Protein AF-A0A8J9WL86-F1 (afdb_monomer_lite)

Radius of gyration: 15.63 Å; chains: 1; bounding box: 49×31×36 Å

Secondary structure (DSSP, 8-state):
-EEEEGGGS-------HHHHHHSTT--HHHHPPPGGGPPSSEEEEEETT-SSS-HHHHHHHHHHTT---EEEEETT--TTHHHH-HHHHHHHHHHHHHHHHHHHTTSS--

Structure (mmCIF, N/CA/C/O backbone):
data_AF-A0A8J9WL86-F1
#
_entry.id   AF-A0A8J9WL86-F1
#
loop_
_atom_site.group_PDB
_atom_site.id
_atom_site.type_symbol
_atom_site.label_atom_id
_atom_site.label_alt_id
_atom_site.label_comp_id
_atom_site.label_asym_id
_atom_site.label_entity_id
_atom_site.label_seq_id
_atom_site.pdbx_PDB_ins_code
_atom_site.Cartn_x
_atom_site.Cartn_y
_atom_site.Cartn_z
_atom_site.occupancy
_atom_site.B_iso_or_equiv
_atom_site.auth_seq_id
_atom_site.auth_comp_id
_atom_site.auth_asym_id
_atom_site.auth_atom_id
_atom_site.pdbx_PDB_model_num
ATOM 1 N N . MET A 1 1 ? -9.039 9.047 9.349 1.00 43.34 1 MET A N 1
ATOM 2 C CA . MET A 1 1 ? -8.811 8.446 8.019 1.00 43.34 1 MET A CA 1
ATOM 3 C C .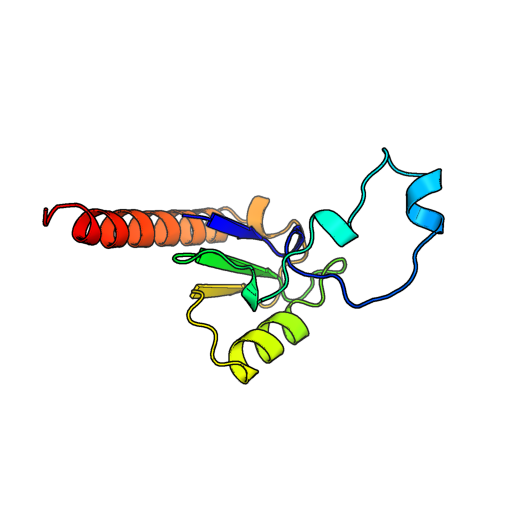 MET A 1 1 ? -7.428 8.841 7.543 1.00 43.34 1 MET A C 1
ATOM 5 O O . MET A 1 1 ? -7.197 10.025 7.327 1.00 43.34 1 MET A O 1
ATOM 9 N N . CYS A 1 2 ? -6.526 7.873 7.409 1.00 45.03 2 CYS A N 1
ATOM 10 C CA . CYS A 1 2 ? -5.208 8.075 6.812 1.00 45.03 2 CYS A CA 1
ATOM 11 C C . CYS A 1 2 ? -5.069 7.153 5.598 1.00 45.03 2 CYS A C 1
ATOM 1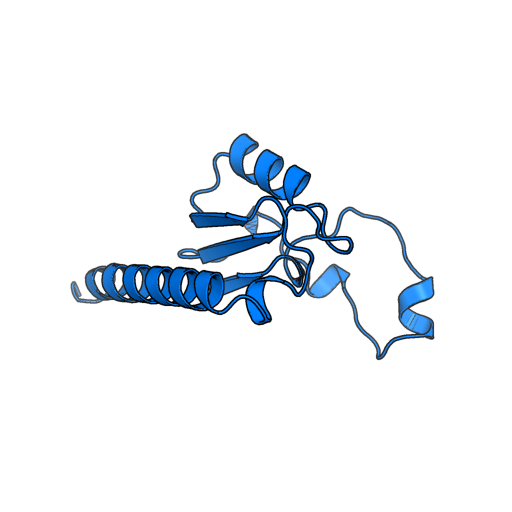3 O O . CYS A 1 2 ? -5.461 5.988 5.660 1.00 45.03 2 CYS A O 1
ATOM 15 N N . VAL A 1 3 ? -4.561 7.693 4.491 1.00 51.84 3 VAL A N 1
ATOM 16 C CA . VAL A 1 3 ? -4.180 6.909 3.313 1.00 51.84 3 VAL A CA 1
ATOM 17 C C . VAL A 1 3 ? -2.666 6.943 3.270 1.00 51.84 3 VAL A C 1
ATOM 19 O O . VAL A 1 3 ? -2.080 7.983 2.969 1.00 51.84 3 VAL A O 1
ATOM 22 N N . ALA A 1 4 ? -2.045 5.821 3.609 1.00 57.66 4 ALA A N 1
ATOM 23 C CA . ALA A 1 4 ? -0.607 5.673 3.517 1.00 57.66 4 ALA A CA 1
ATOM 24 C C . ALA A 1 4 ? -0.272 4.990 2.187 1.00 57.66 4 ALA A C 1
ATOM 26 O O . ALA A 1 4 ? -0.816 3.944 1.836 1.00 57.66 4 ALA A O 1
ATOM 27 N N . THR A 1 5 ? 0.612 5.607 1.415 1.00 57.00 5 THR A N 1
ATOM 28 C CA . THR A 1 5 ? 1.269 4.959 0.275 1.00 57.00 5 THR A CA 1
ATOM 29 C C . THR A 1 5 ? 2.633 4.456 0.717 1.00 57.00 5 THR A C 1
ATOM 31 O O . THR A 1 5 ? 3.175 4.978 1.693 1.00 57.00 5 THR A O 1
ATOM 34 N N . ASP A 1 6 ? 3.201 3.511 -0.031 1.00 46.28 6 ASP A N 1
ATOM 35 C CA . ASP A 1 6 ? 4.532 2.921 0.165 1.00 46.28 6 ASP A CA 1
ATOM 36 C C . ASP A 1 6 ? 5.573 3.869 0.806 1.00 46.28 6 ASP A C 1
ATOM 38 O O . ASP A 1 6 ? 6.235 3.501 1.773 1.00 46.28 6 ASP A O 1
ATOM 42 N N . ALA A 1 7 ? 5.657 5.125 0.344 1.00 48.97 7 ALA A N 1
ATOM 43 C CA . ALA A 1 7 ? 6.588 6.152 0.828 1.00 48.97 7 ALA A CA 1
ATOM 44 C C . ALA A 1 7 ? 6.598 6.432 2.349 1.00 48.97 7 ALA A C 1
ATOM 46 O O . ALA A 1 7 ? 7.594 6.953 2.845 1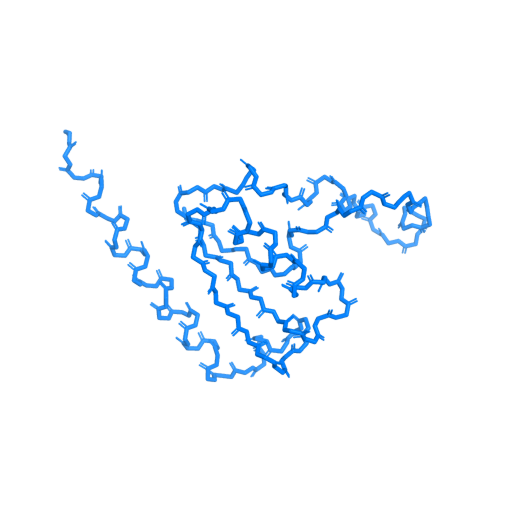.00 48.97 7 ALA A O 1
ATOM 47 N N . LEU A 1 8 ? 5.517 6.145 3.082 1.00 52.59 8 LEU A N 1
ATOM 48 C CA . LEU A 1 8 ? 5.346 6.573 4.481 1.00 52.59 8 LEU A CA 1
ATOM 49 C C . LEU A 1 8 ? 5.692 5.502 5.529 1.00 52.59 8 LEU A C 1
ATOM 51 O O . LEU A 1 8 ? 5.650 5.786 6.722 1.00 52.59 8 LEU A O 1
ATOM 55 N N . LEU A 1 9 ? 6.015 4.270 5.121 1.00 51.00 9 LEU A N 1
ATOM 56 C CA . LEU A 1 9 ? 5.966 3.116 6.033 1.00 51.00 9 LEU A CA 1
ATOM 57 C C . LEU A 1 9 ? 7.268 2.334 6.202 1.00 51.00 9 LEU A C 1
ATOM 59 O O . LEU A 1 9 ? 7.258 1.272 6.822 1.00 51.00 9 LEU A O 1
ATOM 63 N N . TYR A 1 10 ? 8.396 2.810 5.668 1.00 47.41 10 TYR A N 1
ATOM 64 C CA . TYR A 1 10 ? 9.623 2.019 5.735 1.00 47.41 10 TYR A CA 1
ATOM 65 C C . TYR A 1 10 ? 10.869 2.784 6.174 1.00 47.41 10 TYR A C 1
ATOM 67 O O . TYR A 1 10 ? 11.569 3.403 5.375 1.00 47.41 10 TYR A O 1
ATOM 75 N N . ALA A 1 11 ? 11.221 2.592 7.447 1.00 43.09 11 ALA A N 1
ATOM 76 C CA . ALA A 1 11 ? 12.579 2.744 7.949 1.00 43.09 11 ALA A CA 1
ATOM 77 C C . ALA A 1 11 ? 13.019 1.446 8.644 1.00 43.09 11 ALA A C 1
ATOM 79 O O . ALA A 1 11 ? 12.872 1.296 9.852 1.00 43.09 11 ALA A O 1
ATOM 80 N N . GLN A 1 12 ? 13.639 0.516 7.909 1.00 39.16 12 GLN A N 1
ATOM 81 C CA . GLN A 1 12 ? 14.602 -0.370 8.567 1.00 39.16 12 GLN A CA 1
ATOM 82 C C . GLN A 1 12 ? 15.892 0.411 8.819 1.00 39.16 12 GLN A C 1
ATOM 84 O O . GLN A 1 12 ? 16.415 1.077 7.926 1.00 39.16 12 GLN A O 1
ATOM 89 N N . GLY A 1 13 ? 16.379 0.344 10.059 1.00 43.94 13 GLY A N 1
ATOM 90 C CA . GLY A 1 13 ? 17.513 1.102 10.580 1.00 43.94 13 GLY A CA 1
ATOM 91 C C . GLY A 1 13 ? 18.824 0.927 9.809 1.00 43.94 13 GLY A C 1
ATOM 92 O O . GLY A 1 13 ? 19.722 0.221 10.254 1.00 43.94 13 GLY A O 1
ATOM 93 N N . PHE A 1 14 ? 18.984 1.664 8.711 1.00 41.31 14 PHE A N 1
ATOM 94 C CA . PHE A 1 14 ? 20.265 1.903 8.055 1.00 41.31 14 PHE A CA 1
ATOM 95 C C . PHE A 1 14 ? 20.650 3.377 8.192 1.00 41.31 14 PHE A C 1
ATOM 97 O O . PHE A 1 14 ? 20.072 4.267 7.564 1.00 41.31 14 PHE A O 1
ATOM 104 N N . ARG A 1 15 ? 21.665 3.638 9.027 1.00 44.88 15 ARG A N 1
ATOM 105 C CA . ARG A 1 15 ? 22.325 4.945 9.175 1.00 44.88 15 ARG A CA 1
ATOM 106 C C . ARG A 1 15 ? 22.691 5.518 7.802 1.00 44.88 15 ARG A C 1
ATOM 108 O O . ARG A 1 15 ? 23.710 5.150 7.228 1.00 44.88 15 ARG A O 1
ATOM 115 N N . SER A 1 16 ? 21.916 6.483 7.317 1.00 45.50 16 SER A N 1
ATOM 116 C CA . SER A 1 16 ? 22.217 7.208 6.080 1.00 45.50 16 SER A CA 1
ATOM 117 C C . SER A 1 16 ? 22.536 8.670 6.370 1.00 45.50 16 SER A C 1
ATOM 119 O O . SER A 1 16 ? 21.801 9.578 5.994 1.00 45.50 16 SER A O 1
ATOM 121 N N . TYR A 1 17 ? 23.695 8.898 6.997 1.00 45.88 17 TYR A N 1
ATOM 122 C CA . TYR A 1 17 ? 24.302 10.230 7.160 1.00 45.88 17 TYR A CA 1
ATOM 123 C C . TYR A 1 17 ? 24.441 10.973 5.811 1.00 45.88 17 TYR A C 1
ATOM 125 O O . TYR A 1 17 ? 24.414 12.196 5.753 1.00 45.88 17 TYR A O 1
ATOM 133 N N . ARG A 1 18 ? 24.497 10.229 4.693 1.00 43.28 18 ARG A N 1
ATOM 134 C CA . ARG A 1 18 ? 24.592 10.767 3.327 1.00 43.28 18 ARG A CA 1
ATOM 135 C C . ARG A 1 18 ? 23.353 11.528 2.833 1.00 43.28 18 ARG A C 1
ATOM 137 O O . ARG A 1 18 ? 23.510 12.389 1.973 1.00 43.28 18 ARG A O 1
ATOM 144 N N . GLN A 1 19 ? 22.148 11.265 3.350 1.00 45.91 19 GLN A N 1
ATOM 145 C CA . GLN A 1 19 ? 20.937 11.936 2.846 1.00 45.91 19 GLN A CA 1
ATOM 146 C C . GLN A 1 19 ? 20.747 13.358 3.393 1.00 45.91 19 GLN A C 1
ATOM 148 O O . GLN A 1 19 ? 20.172 14.205 2.709 1.00 45.91 19 GLN A O 1
ATOM 153 N N . GLN A 1 20 ? 21.296 13.660 4.576 1.00 47.78 20 GLN A N 1
ATOM 154 C CA . GLN A 1 20 ? 21.229 15.005 5.159 1.00 47.78 20 GLN A CA 1
ATOM 155 C C . GLN A 1 20 ? 22.014 16.049 4.356 1.00 47.78 20 GLN A C 1
ATOM 157 O O . GLN A 1 20 ? 21.635 17.218 4.357 1.00 47.78 20 GLN A O 1
ATOM 162 N N . SER A 1 21 ? 23.074 15.642 3.653 1.00 44.88 21 SER A N 1
ATOM 163 C CA . SER A 1 21 ? 23.954 16.575 2.941 1.00 44.88 21 SER A CA 1
ATOM 164 C C . SER A 1 21 ? 23.488 16.932 1.527 1.00 44.88 21 SER A C 1
ATOM 166 O O . SER A 1 21 ? 23.881 17.983 1.036 1.00 44.88 21 SER A O 1
ATOM 168 N N . PHE A 1 22 ? 22.649 16.113 0.877 1.00 46.12 22 PHE A N 1
ATOM 169 C CA . PHE A 1 22 ? 22.275 16.325 -0.532 1.00 46.12 22 PHE A CA 1
ATOM 170 C C . PHE A 1 22 ? 20.780 16.584 -0.791 1.00 46.12 22 PHE A C 1
ATOM 172 O O . PHE A 1 22 ? 20.449 17.108 -1.852 1.00 46.12 22 PHE A O 1
ATOM 179 N N . CYS A 1 23 ? 19.871 16.327 0.162 1.00 47.00 23 CYS A N 1
ATOM 180 C CA . CYS A 1 23 ? 18.426 16.455 -0.075 1.00 47.00 23 CYS A CA 1
ATOM 181 C C . CYS A 1 23 ? 17.686 17.177 1.073 1.00 47.00 23 CYS A C 1
ATOM 183 O O . CYS A 1 23 ? 17.336 16.573 2.083 1.00 47.00 23 CYS A O 1
ATOM 185 N N . ARG A 1 24 ? 17.415 18.483 0.902 1.00 55.28 24 ARG A N 1
ATOM 186 C CA . ARG A 1 24 ? 16.326 19.292 1.521 1.00 55.2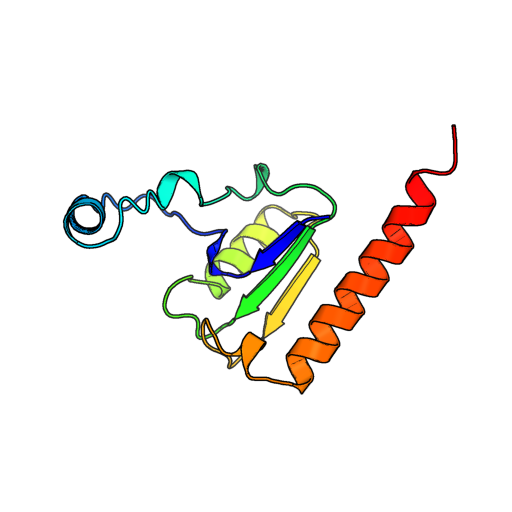8 24 ARG A CA 1
ATOM 187 C C . ARG A 1 24 ? 16.003 19.126 3.025 1.00 55.28 24 ARG A C 1
ATOM 189 O O . ARG A 1 24 ? 14.896 19.470 3.425 1.00 55.28 24 ARG A O 1
ATOM 196 N N . LYS A 1 25 ? 16.928 18.667 3.878 1.00 54.16 25 LYS A N 1
ATOM 197 C CA . LYS A 1 25 ? 16.630 18.321 5.288 1.00 54.16 25 LYS A CA 1
ATOM 198 C C . LYS A 1 25 ? 15.495 17.287 5.409 1.00 54.16 25 LYS A C 1
ATOM 200 O O . LYS A 1 25 ? 14.705 17.351 6.345 1.00 54.16 25 LYS A O 1
ATOM 205 N N . PHE A 1 26 ? 15.398 16.349 4.467 1.00 49.56 26 PHE A N 1
ATOM 206 C CA . PHE A 1 26 ? 14.389 15.293 4.532 1.00 49.56 26 PHE A CA 1
ATOM 207 C C . PHE A 1 26 ? 14.817 14.250 5.571 1.00 49.56 26 PHE A C 1
ATOM 209 O O . PHE A 1 26 ? 15.749 13.471 5.361 1.00 49.56 26 PHE A O 1
ATOM 216 N N . VAL A 1 27 ? 14.186 14.290 6.742 1.00 58.38 27 VAL A N 1
ATOM 217 C CA . VAL A 1 27 ? 14.506 13.425 7.879 1.00 58.38 27 VAL A CA 1
ATOM 218 C C . VAL A 1 27 ? 13.628 12.175 7.811 1.00 58.38 27 VAL A C 1
ATOM 220 O O . VAL A 1 27 ? 12.714 12.016 8.605 1.00 58.38 27 VAL A O 1
ATOM 223 N N . TRP A 1 28 ? 13.904 11.283 6.855 1.00 53.81 28 TRP A N 1
ATOM 224 C CA . TRP A 1 28 ? 13.083 10.089 6.579 1.00 53.81 28 TRP A CA 1
ATOM 225 C C . TRP A 1 28 ? 12.718 9.272 7.824 1.00 53.81 28 TRP A C 1
ATOM 227 O O . TRP A 1 28 ? 11.591 8.819 7.948 1.00 53.81 28 TRP A O 1
ATOM 237 N N . HIS A 1 29 ? 13.628 9.154 8.794 1.00 55.59 29 HIS A N 1
ATOM 238 C CA . HIS A 1 29 ? 13.377 8.404 10.029 1.00 55.59 29 HIS A CA 1
ATOM 239 C C . HIS A 1 29 ? 12.316 9.019 10.958 1.00 55.59 29 HIS A C 1
ATOM 241 O O . HIS A 1 29 ? 11.903 8.354 11.898 1.00 55.59 29 HIS A O 1
ATOM 247 N N . ARG A 1 30 ? 11.924 10.282 10.752 1.00 58.28 30 ARG A N 1
ATOM 248 C CA . ARG A 1 30 ? 10.817 10.930 11.475 1.00 58.28 30 ARG A CA 1
ATOM 249 C C . ARG A 1 30 ? 9.481 10.828 10.746 1.00 58.28 30 ARG A C 1
ATOM 251 O O . ARG A 1 30 ? 8.454 11.036 11.370 1.00 58.28 30 ARG A O 1
ATOM 258 N N . GLU A 1 31 ? 9.521 10.543 9.449 1.00 61.50 31 GLU A N 1
ATOM 259 C CA . GLU A 1 31 ? 8.342 10.475 8.577 1.00 61.50 31 GLU A CA 1
ATOM 260 C C . GLU A 1 31 ? 7.919 9.025 8.291 1.00 61.50 31 GLU A C 1
ATOM 262 O O . GLU A 1 31 ? 6.886 8.796 7.670 1.00 61.50 31 GLU A O 1
ATOM 267 N N . CYS A 1 32 ? 8.725 8.046 8.714 1.00 67.31 32 CYS A N 1
ATOM 268 C CA . CYS A 1 32 ? 8.379 6.634 8.629 1.00 67.31 32 CYS A CA 1
ATOM 269 C C . CYS A 1 32 ? 7.583 6.235 9.864 1.00 67.31 32 CYS A C 1
ATOM 271 O O . CYS A 1 32 ? 8.092 6.346 10.978 1.00 67.31 32 CYS A O 1
ATOM 273 N N . LEU A 1 33 ? 6.371 5.741 9.643 1.00 70.44 33 LEU A N 1
ATOM 274 C CA . LEU A 1 33 ? 5.556 5.145 10.690 1.00 70.44 33 LEU A CA 1
ATOM 275 C C . LEU A 1 33 ? 5.967 3.689 10.892 1.00 70.44 33 LEU A C 1
ATOM 277 O O . LEU A 1 33 ? 6.127 2.938 9.922 1.00 70.44 33 LEU A O 1
ATOM 281 N N . TRP A 1 34 ? 6.103 3.280 12.147 1.00 77.19 34 TRP A N 1
ATOM 282 C CA . TRP A 1 34 ? 6.071 1.867 12.501 1.00 77.19 34 TRP A CA 1
ATOM 283 C C . TRP A 1 34 ? 4.649 1.319 12.322 1.00 77.19 34 TRP A C 1
ATOM 285 O O . TRP A 1 34 ? 3.690 2.095 12.366 1.00 77.19 34 TRP A O 1
ATOM 295 N N . PRO A 1 35 ? 4.470 0.001 12.112 1.00 76.75 35 PRO A N 1
ATOM 296 C CA . PRO A 1 35 ? 3.136 -0.579 12.007 1.00 76.75 35 PRO A CA 1
ATOM 297 C C . PRO A 1 35 ? 2.226 -0.180 13.173 1.00 76.75 35 PRO A C 1
ATOM 299 O O . PRO A 1 35 ? 1.089 0.200 12.946 1.00 76.75 35 PRO A O 1
ATOM 302 N N . GLU A 1 36 ? 2.751 -0.152 14.397 1.00 78.38 36 GLU A N 1
ATOM 303 C CA . GLU A 1 36 ? 2.021 0.203 15.619 1.00 78.38 36 GLU A CA 1
ATOM 304 C C . GLU A 1 36 ? 1.593 1.679 15.675 1.00 78.38 36 GLU A C 1
ATOM 306 O O . GLU A 1 36 ? 0.735 2.053 16.471 1.00 78.38 36 GLU A O 1
ATOM 311 N N . GLU A 1 37 ? 2.192 2.528 14.842 1.00 78.25 37 GLU A N 1
ATOM 312 C CA . GLU A 1 37 ? 1.895 3.957 14.750 1.00 78.25 37 GLU A CA 1
ATOM 313 C C . GLU A 1 37 ? 0.884 4.267 13.637 1.00 78.25 37 GLU A C 1
ATOM 315 O O . GLU A 1 37 ? 0.530 5.431 13.420 1.00 78.25 37 GLU A O 1
ATOM 320 N N . LEU A 1 38 ? 0.403 3.248 12.914 1.00 79.25 38 LEU A N 1
ATOM 321 C CA . LEU A 1 38 ? -0.608 3.442 11.886 1.00 79.25 38 LEU A CA 1
ATOM 322 C C . LEU A 1 38 ? -1.962 3.790 12.520 1.00 79.25 38 LEU A C 1
ATOM 324 O O . LEU A 1 38 ? -2.498 3.015 13.308 1.00 79.25 38 LEU A O 1
ATOM 328 N N . PRO A 1 39 ? -2.567 4.934 12.156 1.00 77.06 39 PRO A N 1
ATOM 329 C CA . PRO A 1 39 ? -3.842 5.342 12.730 1.00 77.06 39 PRO A CA 1
ATOM 330 C C . PRO A 1 39 ? -4.984 4.472 12.202 1.00 77.06 39 PRO A C 1
ATOM 332 O O . PRO A 1 39 ? -5.067 4.213 11.008 1.00 77.06 39 PRO A O 1
ATOM 335 N N . GLU A 1 40 ? -5.937 4.099 13.046 1.00 78.88 40 GLU A N 1
ATOM 336 C CA . GLU A 1 40 ? -7.120 3.351 12.611 1.00 78.88 40 GLU A CA 1
ATOM 337 C C . GLU A 1 40 ? -8.336 4.283 12.429 1.00 78.88 40 GLU A C 1
ATOM 339 O O . GLU A 1 40 ? -8.558 5.173 13.253 1.00 78.88 40 GLU A O 1
ATOM 344 N N . PRO A 1 41 ? -9.144 4.134 11.357 1.00 79.62 41 PRO A N 1
ATOM 345 C CA . PRO A 1 41 ? -8.950 3.247 10.206 1.00 79.62 41 PRO A CA 1
ATOM 346 C C . PRO A 1 41 ? -7.929 3.803 9.183 1.00 79.62 41 PRO A C 1
ATOM 348 O O . PRO A 1 41 ? -7.949 5.000 8.849 1.00 79.62 41 PRO A O 1
ATOM 351 N N . CYS A 1 42 ? -7.087 2.913 8.636 1.00 84.69 42 CYS A N 1
ATOM 352 C CA . CYS A 1 42 ? -6.079 3.203 7.603 1.00 84.69 42 CYS A CA 1
ATOM 353 C C . CYS A 1 42 ? -6.204 2.262 6.399 1.00 84.69 42 CYS A C 1
ATOM 355 O O . CYS A 1 42 ? -6.560 1.091 6.538 1.00 84.69 42 CYS A O 1
ATOM 357 N N . LEU A 1 43 ? -5.909 2.823 5.223 1.00 87.69 43 LEU A N 1
ATOM 358 C CA . LEU A 1 43 ? -5.716 2.107 3.969 1.00 87.69 43 LEU A CA 1
ATOM 359 C C . LEU A 1 43 ? -4.276 2.272 3.519 1.00 87.69 43 LEU A C 1
ATOM 361 O O . LEU A 1 43 ? -3.806 3.393 3.297 1.00 87.69 43 LEU A O 1
ATOM 365 N N . LEU A 1 44 ? -3.621 1.142 3.319 1.00 88.12 44 LEU A N 1
ATOM 366 C CA . LEU A 1 44 ? -2.277 1.050 2.802 1.00 88.12 44 LEU A CA 1
ATOM 367 C C . LEU A 1 44 ? -2.299 0.597 1.344 1.00 88.12 44 LEU A C 1
ATOM 369 O O . LEU A 1 44 ? -2.818 -0.470 1.016 1.00 88.12 44 LEU A O 1
ATOM 373 N N . VAL A 1 45 ? -1.710 1.394 0.459 1.00 89.88 45 VAL A N 1
ATOM 374 C CA . VAL A 1 45 ? -1.557 1.048 -0.960 1.00 89.88 45 VAL A CA 1
ATOM 375 C C . VAL A 1 45 ? -0.100 0.695 -1.229 1.00 89.88 45 VAL A C 1
ATOM 377 O O . VAL A 1 45 ? 0.776 1.522 -0.985 1.00 89.88 45 VAL A O 1
ATOM 380 N N . LEU A 1 46 ? 0.119 -0.524 -1.730 1.00 89.88 46 LEU A N 1
ATOM 381 C CA . LEU A 1 46 ? 1.430 -1.133 -1.920 1.00 89.88 46 LEU A CA 1
ATOM 382 C C . LEU A 1 46 ? 1.725 -1.510 -3.376 1.00 89.88 46 LEU A C 1
ATOM 384 O O . LEU A 1 46 ? 0.892 -2.124 -4.053 1.00 89.88 46 LEU A O 1
ATOM 388 N N . ALA A 1 47 ? 2.947 -1.239 -3.818 1.00 89.44 47 ALA A N 1
ATOM 389 C CA . ALA A 1 47 ? 3.478 -1.554 -5.141 1.00 89.44 47 ALA A CA 1
ATOM 390 C C . ALA A 1 47 ? 4.588 -2.626 -5.070 1.00 89.44 47 ALA A C 1
ATOM 392 O O . ALA A 1 47 ? 5.582 -2.486 -4.375 1.00 89.44 47 ALA A O 1
ATOM 393 N N . ALA A 1 48 ? 4.432 -3.750 -5.773 1.00 88.38 48 ALA A N 1
ATOM 394 C CA . ALA A 1 48 ? 5.354 -4.886 -5.658 1.00 88.38 48 ALA A CA 1
ATOM 395 C C . ALA A 1 48 ? 6.770 -4.648 -6.201 1.00 88.38 48 ALA A C 1
ATOM 397 O O . ALA A 1 48 ? 7.697 -5.328 -5.755 1.00 88.38 48 ALA A O 1
ATOM 398 N N . GLU A 1 49 ? 6.897 -3.766 -7.191 1.00 87.88 49 GLU A N 1
ATOM 399 C CA . GLU A 1 49 ? 8.148 -3.401 -7.869 1.00 87.88 49 GLU A CA 1
ATOM 400 C C . GLU A 1 49 ? 8.608 -2.007 -7.419 1.00 87.88 49 GLU A C 1
ATOM 402 O O . GLU A 1 49 ? 9.192 -1.240 -8.180 1.00 87.88 49 GLU A O 1
ATOM 407 N N . ASP A 1 50 ? 8.256 -1.628 -6.191 1.00 81.88 50 ASP A N 1
ATOM 408 C CA . ASP A 1 50 ? 8.707 -0.390 -5.581 1.00 81.88 50 ASP A CA 1
ATOM 409 C C . ASP A 1 50 ? 10.189 -0.495 -5.191 1.00 81.88 50 ASP A C 1
ATOM 411 O O . ASP A 1 50 ? 10.578 -1.287 -4.332 1.00 81.88 50 ASP A O 1
ATOM 415 N N . ASP A 1 51 ? 11.022 0.306 -5.855 1.00 81.06 51 ASP A N 1
ATOM 416 C CA . ASP A 1 51 ? 12.465 0.352 -5.608 1.00 81.06 51 ASP A CA 1
ATOM 417 C C . ASP A 1 51 ? 12.836 1.148 -4.344 1.00 81.06 51 ASP A C 1
ATOM 419 O O . ASP A 1 51 ? 13.973 1.073 -3.873 1.00 81.06 51 ASP A O 1
ATOM 423 N N . LEU A 1 52 ? 11.910 1.943 -3.798 1.00 79.50 52 LEU A N 1
ATOM 424 C CA 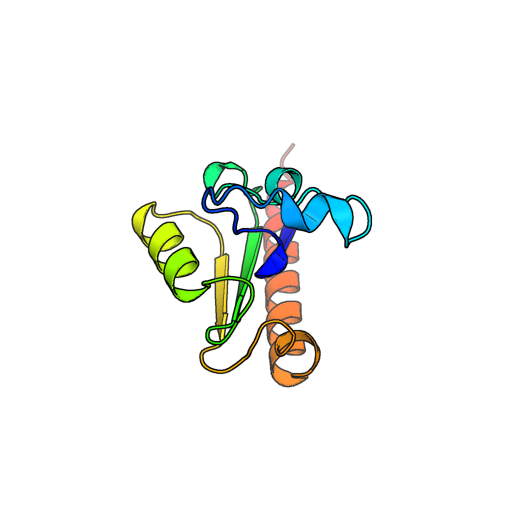. LEU A 1 52 ? 12.133 2.752 -2.600 1.00 79.50 52 LEU A CA 1
ATOM 425 C C . LEU A 1 52 ? 11.717 2.007 -1.336 1.00 79.50 52 LEU A C 1
ATOM 427 O O . LEU A 1 52 ? 12.374 2.129 -0.301 1.00 79.50 52 LEU A O 1
ATOM 431 N N . VAL A 1 53 ? 10.627 1.249 -1.412 1.00 78.88 53 VAL A N 1
ATOM 432 C CA . VAL A 1 53 ? 10.011 0.582 -0.266 1.00 78.88 53 VAL A CA 1
ATOM 433 C C . VAL A 1 53 ? 9.875 -0.904 -0.575 1.00 78.88 53 VAL A C 1
ATOM 435 O O . VAL A 1 53 ? 9.271 -1.270 -1.575 1.00 78.88 53 VAL A O 1
ATOM 438 N N . PRO A 1 54 ? 10.377 -1.809 0.282 1.00 82.75 54 PRO A N 1
ATOM 439 C CA . PRO A 1 54 ? 10.239 -3.241 0.059 1.00 82.75 54 PRO A CA 1
ATOM 440 C C . PRO A 1 54 ? 8.815 -3.702 0.407 1.00 82.75 54 PRO A C 1
ATOM 442 O O . PRO A 1 54 ? 8.578 -4.371 1.417 1.00 82.75 54 PRO A O 1
ATOM 445 N N . SER A 1 55 ? 7.841 -3.383 -0.445 1.00 88.00 55 SER A N 1
ATOM 446 C CA . SER A 1 55 ? 6.412 -3.565 -0.164 1.00 88.00 55 SER A CA 1
ATOM 447 C C . SER A 1 55 ? 6.008 -5.028 0.025 1.00 88.00 55 SER A C 1
ATOM 4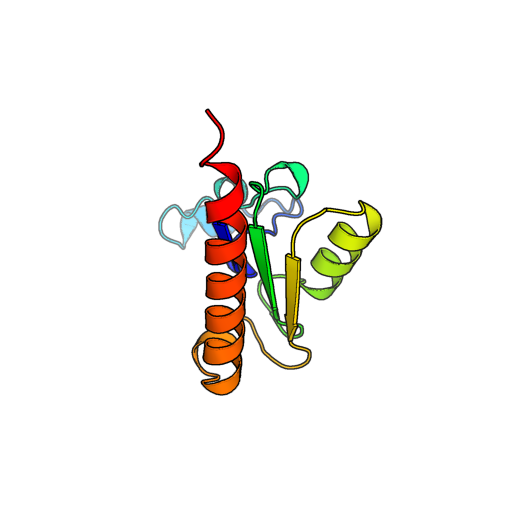49 O O . SER A 1 55 ? 5.047 -5.327 0.732 1.00 88.00 55 SER A O 1
ATOM 451 N N . LYS A 1 56 ? 6.765 -5.976 -0.548 1.00 87.12 56 LYS A N 1
ATOM 452 C CA . LYS A 1 56 ? 6.608 -7.416 -0.262 1.00 87.12 56 LYS A CA 1
ATOM 453 C C . LYS A 1 56 ? 6.887 -7.736 1.207 1.00 87.12 56 LYS A C 1
ATOM 455 O O . LYS A 1 56 ? 6.096 -8.441 1.828 1.00 87.12 56 LYS A O 1
ATOM 460 N N . LEU A 1 57 ? 7.977 -7.196 1.751 1.00 85.69 57 LEU A N 1
ATOM 461 C CA . LEU A 1 57 ? 8.366 -7.400 3.143 1.00 85.69 57 LEU A CA 1
ATOM 462 C C . LEU A 1 57 ? 7.388 -6.699 4.086 1.00 85.69 57 LEU A C 1
ATOM 464 O O . LEU A 1 57 ? 6.965 -7.292 5.071 1.00 85.69 57 LEU A O 1
ATOM 468 N N . LEU A 1 58 ? 6.970 -5.476 3.751 1.00 85.69 58 LEU A N 1
ATOM 469 C CA . LEU A 1 58 ? 5.988 -4.735 4.541 1.00 85.69 58 LEU A CA 1
ATOM 470 C C . LEU A 1 58 ? 4.646 -5.476 4.620 1.00 85.69 58 LEU A C 1
ATOM 472 O O . LEU A 1 58 ? 4.074 -5.617 5.697 1.00 85.69 58 LEU A O 1
ATOM 476 N N . ARG A 1 59 ? 4.173 -6.031 3.498 1.00 88.50 59 ARG A N 1
ATOM 477 C CA . ARG A 1 59 ? 2.967 -6.868 3.474 1.00 88.50 59 ARG A CA 1
ATOM 478 C C . ARG A 1 59 ? 3.113 -8.109 4.357 1.00 88.50 59 ARG A C 1
ATOM 480 O O . ARG A 1 59 ? 2.187 -8.431 5.093 1.00 88.50 59 ARG A O 1
ATOM 487 N N . GLN A 1 60 ? 4.252 -8.799 4.285 1.00 89.00 60 GLN A N 1
ATOM 488 C CA . GLN A 1 60 ? 4.527 -9.966 5.129 1.00 89.00 60 GLN A CA 1
ATOM 489 C C . GLN A 1 60 ? 4.575 -9.594 6.614 1.00 89.00 60 GLN A C 1
ATOM 491 O O . GLN A 1 60 ? 4.018 -10.316 7.438 1.00 89.00 60 GLN A O 1
ATOM 496 N N . LEU A 1 61 ? 5.181 -8.453 6.951 1.00 87.62 61 LEU A N 1
ATOM 497 C CA . LEU A 1 61 ? 5.238 -7.935 8.314 1.00 87.62 61 LEU A CA 1
ATOM 498 C C . LEU A 1 61 ? 3.830 -7.669 8.857 1.00 87.62 61 LEU A C 1
ATOM 500 O O . LEU A 1 61 ? 3.475 -8.222 9.895 1.00 87.62 61 LEU A O 1
ATOM 504 N N . LEU A 1 62 ? 3.004 -6.912 8.129 1.00 87.19 62 LEU A N 1
ATOM 505 C CA . LEU A 1 62 ? 1.626 -6.603 8.534 1.00 87.19 62 LEU A CA 1
ATOM 506 C C . LEU A 1 62 ? 0.770 -7.861 8.718 1.00 87.19 62 LEU A C 1
ATOM 508 O O . LEU A 1 62 ? -0.022 -7.938 9.654 1.00 87.19 62 LEU A O 1
ATOM 512 N N . GLN A 1 63 ? 0.966 -8.867 7.861 1.00 88.19 63 GLN A N 1
ATOM 513 C CA . GLN A 1 63 ? 0.315 -10.169 8.002 1.00 88.19 63 GLN A CA 1
ATOM 514 C C . GLN A 1 63 ? 0.802 -10.922 9.247 1.00 88.19 63 GLN A C 1
ATOM 516 O O . GLN A 1 63 ? -0.012 -11.507 9.955 1.00 88.19 63 GLN A O 1
ATOM 521 N N . SER A 1 64 ? 2.107 -10.894 9.538 1.00 88.31 64 SER A N 1
ATOM 522 C CA . SER A 1 64 ? 2.692 -11.597 10.689 1.00 88.31 64 SER A CA 1
ATOM 523 C C . SER A 1 64 ? 2.237 -11.042 12.038 1.00 88.31 64 SER A C 1
ATOM 525 O O . SER A 1 64 ? 2.060 -11.809 12.980 1.00 88.31 64 SER A O 1
ATOM 527 N N . ILE A 1 65 ? 1.996 -9.731 12.117 1.00 87.50 65 ILE A N 1
ATOM 528 C CA . ILE A 1 65 ? 1.487 -9.061 13.323 1.00 87.50 65 ILE A CA 1
ATOM 529 C C . ILE A 1 65 ? -0.047 -8.971 13.347 1.00 87.50 65 ILE A C 1
ATOM 531 O O . ILE A 1 65 ? -0.609 -8.386 14.266 1.00 87.50 65 ILE A O 1
ATOM 535 N N . ASN A 1 66 ? -0.723 -9.538 12.340 1.00 86.56 66 ASN A N 1
ATOM 536 C CA . ASN A 1 66 ? -2.175 -9.499 12.166 1.00 86.56 66 ASN A CA 1
ATOM 537 C C . ASN A 1 66 ? -2.766 -8.078 12.285 1.00 86.56 66 ASN A C 1
ATOM 539 O O . ASN A 1 66 ? -3.776 -7.866 12.958 1.00 86.56 66 ASN A O 1
ATOM 543 N N . HIS A 1 67 ? -2.113 -7.096 11.652 1.00 84.62 67 HIS A N 1
ATOM 544 C CA . HIS A 1 67 ? -2.522 -5.695 11.739 1.00 84.62 67 HIS A CA 1
ATOM 545 C C . HIS A 1 67 ? -3.898 -5.486 11.077 1.00 84.62 67 HIS A C 1
ATOM 547 O O . HIS A 1 67 ? -4.078 -5.913 9.934 1.00 84.62 67 HIS A O 1
ATOM 553 N N . PRO A 1 68 ? -4.844 -4.757 11.698 1.00 84.69 68 PRO A N 1
ATOM 554 C CA . PRO A 1 68 ? -6.188 -4.530 11.145 1.00 84.69 68 PRO A CA 1
ATOM 555 C C . PRO A 1 68 ? -6.239 -3.536 9.967 1.00 84.69 68 PRO A C 1
ATOM 557 O O . PRO A 1 68 ? -7.318 -3.137 9.535 1.00 84.69 68 PRO A O 1
ATOM 560 N N . CYS A 1 69 ? -5.087 -3.103 9.447 1.00 85.19 69 CYS A N 1
ATOM 561 C CA . CYS A 1 69 ? -5.026 -2.103 8.382 1.00 85.19 69 CYS A CA 1
ATOM 562 C C . CYS A 1 69 ? -5.435 -2.741 7.054 1.00 85.19 69 CYS A C 1
ATOM 564 O O . CYS A 1 69 ? -5.010 -3.852 6.727 1.00 85.19 69 CYS A O 1
ATOM 566 N N . GLU A 1 70 ? -6.242 -2.033 6.268 1.00 88.31 70 GLU A N 1
ATOM 567 C CA . GLU A 1 70 ? -6.638 -2.517 4.956 1.00 88.31 70 GLU A CA 1
ATOM 568 C C . GLU A 1 70 ? -5.489 -2.336 3.960 1.00 88.31 70 GLU A C 1
ATOM 570 O O . GLU A 1 70 ? -4.932 -1.249 3.840 1.00 88.31 70 GLU A O 1
ATOM 575 N N . VAL A 1 71 ? -5.132 -3.390 3.220 1.00 89.75 71 VAL A N 1
ATOM 576 C CA . VAL A 1 71 ? -3.983 -3.362 2.302 1.00 89.75 71 VAL A CA 1
ATOM 577 C C . VAL A 1 71 ? -4.417 -3.636 0.864 1.00 89.75 71 VAL A C 1
ATOM 579 O O . VAL A 1 71 ? -4.838 -4.740 0.519 1.00 89.75 71 VAL A O 1
ATOM 582 N N . MET A 1 72 ? -4.224 -2.654 -0.014 1.00 91.94 72 MET A N 1
ATOM 583 C CA . MET A 1 72 ? -4.341 -2.797 -1.464 1.00 91.94 72 MET A CA 1
ATOM 584 C C . MET A 1 72 ? -2.962 -3.029 -2.080 1.00 91.94 72 MET A C 1
ATOM 586 O O . MET A 1 72 ? -2.129 -2.133 -2.089 1.00 91.94 72 MET A O 1
ATOM 590 N N . TYR A 1 73 ? -2.726 -4.210 -2.649 1.00 91.50 73 TYR A N 1
ATOM 591 C CA . TYR A 1 73 ? -1.420 -4.593 -3.197 1.00 91.50 73 TYR A CA 1
ATOM 592 C C . TYR A 1 73 ? -1.462 -4.772 -4.718 1.00 91.50 73 TYR A C 1
ATOM 594 O O . TYR A 1 73 ? -2.255 -5.570 -5.223 1.00 91.50 73 TYR A O 1
ATOM 602 N N . HIS A 1 74 ? -0.578 -4.087 -5.447 1.00 90.56 74 HIS A N 1
ATOM 603 C CA . HIS A 1 74 ? -0.451 -4.217 -6.897 1.00 90.56 74 HIS A CA 1
ATOM 604 C C . HIS A 1 74 ? 0.827 -4.984 -7.302 1.00 90.56 74 HIS A C 1
ATOM 606 O O . HIS A 1 74 ? 1.924 -4.549 -6.955 1.00 90.56 74 HIS A O 1
ATOM 612 N N . PRO A 1 75 ? 0.728 -6.077 -8.089 1.00 89.06 75 PRO A N 1
ATOM 613 C CA . PRO A 1 75 ? 1.832 -7.022 -8.312 1.00 89.06 75 PRO A CA 1
ATOM 614 C C . PRO A 1 75 ? 2.944 -6.561 -9.268 1.00 89.06 75 PRO A C 1
ATOM 616 O O . PRO A 1 75 ? 3.998 -7.183 -9.270 1.00 89.06 75 PRO A O 1
ATOM 619 N N . THR A 1 76 ? 2.712 -5.533 -10.089 1.00 88.31 76 THR A N 1
ATOM 620 C CA . THR A 1 76 ? 3.644 -5.125 -11.167 1.00 88.31 76 THR A CA 1
ATOM 621 C C . THR A 1 76 ? 3.812 -3.606 -11.306 1.00 88.31 76 THR A C 1
ATOM 623 O O . THR A 1 76 ? 4.169 -3.116 -12.372 1.00 88.31 76 THR A O 1
ATOM 626 N N . LEU A 1 77 ? 3.399 -2.820 -10.306 1.00 87.19 77 LEU A N 1
ATOM 627 C CA . LEU A 1 77 ? 3.641 -1.371 -10.334 1.00 87.19 77 LEU A CA 1
ATOM 628 C C . LEU A 1 77 ? 4.888 -1.080 -9.510 1.00 87.19 77 LEU A C 1
ATOM 630 O O . LEU A 1 77 ? 5.098 -1.734 -8.489 1.00 87.19 77 LEU A O 1
ATOM 634 N N . GLY A 1 78 ? 5.656 -0.083 -9.949 1.00 85.81 78 GLY A N 1
ATOM 635 C CA . GLY A 1 78 ? 6.669 0.570 -9.125 1.00 85.81 78 GLY A CA 1
ATOM 636 C C . GLY A 1 78 ? 6.102 1.741 -8.322 1.00 85.81 78 GLY A C 1
ATOM 637 O O . GLY A 1 78 ? 4.913 2.055 -8.426 1.00 85.81 78 GLY A O 1
ATOM 638 N N . HIS A 1 79 ? 6.971 2.422 -7.573 1.00 79.69 79 HIS A N 1
ATOM 639 C CA . HIS A 1 79 ? 6.621 3.440 -6.568 1.00 79.69 79 HIS A CA 1
ATOM 640 C C . HIS A 1 79 ? 5.624 4.514 -7.035 1.00 79.69 79 HIS A C 1
ATOM 642 O O . HIS A 1 79 ? 4.767 4.948 -6.287 1.00 79.69 79 HIS A O 1
ATOM 648 N N . GLY A 1 80 ? 5.718 4.987 -8.281 1.00 77.31 80 GLY A N 1
ATOM 649 C CA . GLY A 1 80 ? 4.803 6.008 -8.823 1.00 77.31 80 GLY A CA 1
ATOM 650 C C . GLY A 1 80 ? 3.643 5.443 -9.646 1.00 77.31 80 GLY A C 1
ATOM 651 O O . GLY A 1 80 ? 2.790 6.190 -10.133 1.00 77.31 80 GLY A O 1
ATOM 652 N N . GLY A 1 81 ? 3.608 4.128 -9.859 1.00 80.62 81 GLY A N 1
ATOM 653 C CA . GLY A 1 81 ? 2.755 3.492 -10.859 1.00 80.62 81 GLY A CA 1
ATOM 654 C C . GLY A 1 81 ? 1.260 3.658 -10.580 1.00 80.62 81 GLY A C 1
ATOM 655 O O . GLY A 1 81 ? 0.451 3.780 -11.505 1.00 80.62 81 GLY A O 1
ATOM 656 N N . PHE A 1 82 ? 0.882 3.744 -9.306 1.00 81.38 82 PHE A N 1
ATOM 657 C CA . PHE A 1 82 ? -0.502 3.956 -8.891 1.00 81.38 82 PHE A CA 1
ATOM 658 C C . PHE A 1 82 ? -1.036 5.356 -9.219 1.00 81.38 82 PHE A C 1
ATOM 660 O O . PHE A 1 82 ? -2.244 5.502 -9.396 1.00 81.38 82 PHE A O 1
ATOM 667 N N . LEU A 1 83 ? -0.173 6.366 -9.377 1.00 80.81 83 LEU A N 1
ATOM 668 C CA . LEU A 1 83 ? -0.576 7.715 -9.801 1.00 80.81 83 LEU A CA 1
ATOM 669 C C . LEU A 1 83 ? -0.873 7.780 -11.305 1.00 80.81 83 LEU A C 1
ATOM 671 O O . LEU A 1 83 ? -1.722 8.559 -11.746 1.00 80.81 83 LEU A O 1
ATOM 675 N N . LEU A 1 84 ? -0.196 6.942 -12.089 1.00 85.06 84 LEU A N 1
ATOM 676 C CA . LEU A 1 84 ? -0.315 6.908 -13.546 1.00 85.06 84 LEU A CA 1
ATOM 677 C C . LEU A 1 84 ? -1.450 5.983 -14.005 1.00 85.06 84 LEU A C 1
ATOM 679 O O . LEU A 1 84 ? -2.162 6.280 -14.966 1.00 85.06 84 LEU A O 1
ATOM 683 N N . SER A 1 85 ? -1.680 4.881 -13.289 1.00 86.31 85 SER A N 1
ATOM 684 C CA . SER A 1 85 ? -2.727 3.918 -13.625 1.00 86.31 85 SER A CA 1
ATOM 685 C C . SER A 1 85 ? -4.122 4.471 -13.324 1.00 86.31 85 SER A C 1
ATOM 687 O O . SER A 1 85 ? -4.596 4.476 -12.190 1.00 86.31 85 SER A O 1
ATOM 689 N N . HIS A 1 86 ? -4.848 4.898 -14.362 1.00 88.19 86 HIS A N 1
ATOM 690 C CA . HIS A 1 86 ? -6.234 5.361 -14.219 1.00 88.19 86 HIS A CA 1
ATOM 691 C C . HIS A 1 86 ? -7.165 4.279 -13.645 1.00 88.19 86 HIS A C 1
ATOM 693 O O . HIS A 1 86 ? -8.098 4.579 -12.899 1.00 88.19 86 HIS A O 1
ATOM 699 N N . LYS A 1 87 ? -6.924 3.007 -13.983 1.00 89.31 87 LYS A N 1
ATOM 700 C CA . LYS A 1 87 ? -7.674 1.882 -13.413 1.00 89.31 87 LYS A CA 1
ATOM 701 C C . LYS A 1 87 ? -7.446 1.804 -11.904 1.00 89.31 87 LYS A C 1
ATOM 703 O O . LYS A 1 87 ? -8.419 1.793 -11.156 1.00 89.31 87 LYS A O 1
ATOM 708 N N . TRP A 1 88 ? -6.187 1.840 -11.477 1.00 88.62 88 TRP A N 1
ATOM 709 C CA . TRP A 1 88 ? -5.843 1.698 -10.068 1.00 88.62 88 TRP A CA 1
ATOM 710 C C . TRP A 1 88 ? -6.267 2.908 -9.234 1.00 88.62 88 TRP A C 1
ATOM 712 O O . TRP A 1 88 ? -6.854 2.729 -8.172 1.00 88.62 88 TRP A O 1
ATOM 722 N N . ARG A 1 89 ? -6.124 4.134 -9.758 1.00 89.69 89 ARG A N 1
ATOM 723 C CA . ARG A 1 89 ? -6.669 5.342 -9.112 1.00 89.69 89 ARG A CA 1
ATOM 724 C C . ARG A 1 89 ? -8.157 5.214 -8.808 1.00 89.69 89 ARG A C 1
ATOM 726 O O . ARG A 1 89 ? -8.583 5.547 -7.710 1.00 89.69 89 ARG A O 1
ATOM 733 N N . ARG A 1 90 ? -8.956 4.699 -9.752 1.00 91.69 90 ARG A N 1
ATOM 734 C CA . ARG A 1 90 ? -10.394 4.477 -9.521 1.00 91.69 90 ARG A CA 1
ATOM 735 C C . ARG A 1 90 ? -10.655 3.451 -8.423 1.00 91.69 90 ARG A C 1
ATOM 737 O O . ARG A 1 90 ? -11.579 3.647 -7.644 1.00 91.69 90 ARG A O 1
ATOM 744 N N . GLN A 1 91 ? -9.852 2.393 -8.349 1.00 91.56 91 GLN A N 1
ATOM 745 C CA . GLN A 1 91 ? -9.983 1.372 -7.307 1.00 91.56 91 GLN A CA 1
ATOM 746 C C . GLN A 1 91 ? -9.629 1.938 -5.929 1.00 91.56 91 GLN A C 1
ATOM 748 O O . GLN A 1 91 ? -10.412 1.780 -5.000 1.00 91.56 91 GLN A O 1
ATOM 753 N N . VAL A 1 92 ? -8.523 2.678 -5.815 1.00 89.69 92 VAL A N 1
ATOM 754 C CA . VAL A 1 92 ? -8.125 3.341 -4.561 1.00 89.69 92 VAL A CA 1
ATOM 755 C C . VAL A 1 92 ? -9.191 4.346 -4.116 1.00 89.69 92 VAL A C 1
ATOM 757 O O . VAL A 1 92 ? -9.622 4.320 -2.970 1.00 89.69 92 VAL A O 1
ATOM 760 N N . LEU A 1 93 ? -9.696 5.184 -5.027 1.00 90.69 93 LEU A N 1
ATOM 761 C CA . LEU A 1 93 ? -10.770 6.134 -4.717 1.00 90.69 93 LEU A CA 1
ATOM 762 C C . LEU A 1 93 ? -12.076 5.441 -4.310 1.00 90.69 93 LEU A C 1
ATOM 764 O O . LEU A 1 93 ? -12.786 5.944 -3.443 1.00 90.69 93 LEU A O 1
ATOM 768 N N . SER A 1 94 ? -12.403 4.303 -4.925 1.00 92.12 94 SER A N 1
ATOM 769 C CA . SER A 1 94 ? -13.545 3.482 -4.517 1.00 92.12 94 SER A CA 1
ATOM 770 C C . SER A 1 94 ? -13.374 2.987 -3.086 1.00 92.12 94 SER A C 1
ATOM 772 O O . SER A 1 94 ? -14.312 3.088 -2.301 1.00 92.12 94 SER A O 1
ATOM 774 N N . GLN A 1 95 ? -12.181 2.505 -2.736 1.00 89.88 95 GLN A N 1
ATOM 775 C CA . GLN A 1 95 ? -11.913 1.988 -1.399 1.00 89.88 95 GLN A CA 1
ATOM 776 C C . GLN A 1 95 ? -11.969 3.087 -0.341 1.00 89.88 95 GLN A C 1
ATOM 778 O O . GLN A 1 95 ? -12.627 2.934 0.682 1.00 89.88 95 GLN A O 1
ATOM 783 N N . ILE A 1 96 ? -11.386 4.251 -0.636 1.00 88.94 96 ILE A N 1
ATOM 784 C CA . ILE A 1 96 ? -11.484 5.426 0.235 1.00 88.94 96 ILE A CA 1
ATOM 785 C C . ILE A 1 96 ? -12.954 5.786 0.486 1.00 88.94 96 ILE A C 1
ATOM 787 O O . ILE A 1 96 ? -13.331 6.032 1.626 1.00 88.94 96 ILE A O 1
ATOM 791 N N . LYS A 1 97 ? -13.814 5.773 -0.544 1.00 90.06 97 LYS A N 1
ATOM 792 C CA . LYS A 1 97 ? -15.252 6.045 -0.371 1.00 90.06 97 LYS A CA 1
ATOM 793 C C . LYS A 1 97 ? -15.936 5.037 0.551 1.00 90.06 97 LYS A C 1
ATOM 795 O O . LYS A 1 97 ? -16.737 5.457 1.380 1.00 90.06 97 LYS A O 1
ATOM 800 N N . VAL A 1 98 ? -15.619 3.748 0.416 1.00 88.75 98 VAL A N 1
ATOM 801 C CA . VAL A 1 98 ? -16.142 2.697 1.305 1.00 88.75 98 VAL A CA 1
ATOM 802 C C . VAL A 1 98 ? -15.716 2.972 2.743 1.00 88.75 98 VAL A C 1
ATOM 804 O O . VAL A 1 98 ? -16.564 3.029 3.624 1.00 88.75 98 VAL A O 1
ATOM 807 N N . MET A 1 99 ? -14.435 3.253 2.979 1.00 85.00 99 MET A N 1
ATOM 808 C CA . MET A 1 99 ? -13.943 3.568 4.320 1.00 85.00 99 MET A CA 1
ATOM 809 C C . MET A 1 99 ? -14.560 4.833 4.915 1.00 85.00 99 MET A C 1
ATOM 811 O O . MET A 1 99 ? -14.803 4.880 6.118 1.00 85.00 99 MET A O 1
ATOM 815 N N . VAL A 1 100 ? -14.796 5.870 4.100 1.00 85.25 100 VAL A N 1
ATOM 816 C CA . VAL A 1 100 ? -15.480 7.086 4.563 1.00 85.25 100 VAL A CA 1
ATOM 817 C C . VAL A 1 100 ? -16.890 6.717 5.001 1.00 85.25 100 VAL A C 1
ATOM 819 O O . VAL A 1 100 ? -17.286 7.093 6.097 1.00 85.25 100 VAL A O 1
ATOM 822 N N . ALA A 1 101 ? -17.626 5.964 4.180 1.00 84.62 101 ALA A N 1
ATOM 823 C CA . ALA A 1 101 ? -18.988 5.551 4.497 1.00 84.62 101 ALA A CA 1
ATOM 824 C C . ALA A 1 101 ? -19.048 4.722 5.791 1.00 84.62 101 ALA A C 1
ATOM 826 O O . ALA A 1 101 ? -19.836 5.045 6.674 1.00 84.62 101 ALA A O 1
ATOM 827 N N . SER A 1 102 ? -18.156 3.742 5.958 1.00 78.56 102 SER A N 1
ATOM 828 C CA . SER A 1 102 ? -18.077 2.930 7.181 1.00 78.56 102 SER A CA 1
ATOM 829 C C . SER A 1 102 ? -17.659 3.737 8.417 1.00 78.56 102 SER A C 1
ATOM 831 O O . SER A 1 102 ? -18.043 3.408 9.534 1.00 78.56 102 SER A O 1
ATOM 833 N N . GLY A 1 103 ? -16.878 4.807 8.241 1.00 64.25 103 GLY A N 1
ATOM 834 C CA . GLY A 1 103 ? -16.487 5.707 9.328 1.00 64.25 103 GLY A CA 1
ATOM 835 C C . GLY A 1 103 ? -17.608 6.637 9.809 1.00 64.25 103 GLY A C 1
ATOM 836 O O . GLY A 1 103 ? -17.563 7.090 10.950 1.00 64.25 103 GLY A O 1
ATOM 837 N N . VAL A 1 104 ? -18.617 6.913 8.974 1.00 54.28 104 VAL A N 1
ATOM 838 C CA . VAL A 1 104 ? -19.770 7.769 9.323 1.00 54.28 104 VAL A CA 1
ATOM 839 C C . VAL A 1 104 ? -20.736 7.066 10.290 1.00 54.28 104 VAL A C 1
ATOM 841 O O . VAL A 1 104 ? -21.399 7.733 11.082 1.00 54.28 104 VAL A O 1
ATOM 844 N N . GLU A 1 105 ? -20.779 5.732 10.307 1.00 48.06 105 GLU A N 1
ATOM 845 C CA . GLU A 1 105 ? -21.656 4.979 11.219 1.00 48.06 105 GLU A CA 1
ATOM 846 C C . GLU A 1 105 ? -21.155 4.952 12.677 1.00 48.06 105 GLU A C 1
ATOM 848 O O . GLU A 1 105 ? -21.936 4.711 13.593 1.00 48.06 105 GLU A O 1
ATOM 853 N N . MET A 1 106 ? -19.878 5.264 12.934 1.00 44.62 106 MET A N 1
ATOM 854 C CA . MET A 1 106 ? -19.304 5.253 14.291 1.00 44.62 106 MET A CA 1
ATOM 855 C C . MET A 1 106 ? -19.506 6.552 15.087 1.00 44.62 106 MET A C 1
ATOM 857 O O . MET A 1 106 ? -19.254 6.562 16.289 1.00 44.62 106 MET A O 1
ATOM 861 N N . SER A 1 107 ? -19.939 7.649 14.457 1.00 46.41 107 SER A N 1
ATOM 862 C CA . SER A 1 107 ? -20.014 8.978 15.093 1.00 46.41 107 SER A CA 1
ATOM 863 C C . SER A 1 107 ? -21.431 9.481 15.389 1.00 46.41 107 SER A C 1
ATOM 865 O O . SER A 1 107 ? -21.577 10.596 15.883 1.00 46.41 107 SER A O 1
ATOM 867 N N . THR A 1 108 ? -22.475 8.692 15.115 1.00 45.22 108 THR A N 1
ATOM 868 C CA . THR A 1 108 ? -23.884 9.103 15.305 1.00 45.22 108 THR A CA 1
ATOM 869 C C . THR A 1 108 ? -24.563 8.546 16.559 1.00 45.22 108 THR A C 1
ATOM 871 O O . THR A 1 108 ? -25.719 8.873 16.806 1.00 45.22 108 THR A O 1
ATOM 874 N N . ASN A 1 109 ? -23.848 7.795 17.402 1.00 40.62 109 ASN A N 1
ATOM 875 C CA . ASN A 1 109 ? -24.336 7.383 18.720 1.00 40.62 109 ASN A CA 1
ATOM 876 C C . ASN A 1 109 ? -23.549 8.097 19.827 1.00 40.62 109 ASN A C 1
ATOM 878 O O . ASN A 1 109 ? -22.583 7.537 20.342 1.00 40.62 109 ASN A O 1
ATOM 882 N N . ASN A 1 110 ? -23.944 9.332 20.151 1.00 37.75 110 ASN A N 1
ATOM 883 C CA . ASN A 1 110 ? -23.796 9.960 21.473 1.00 37.75 110 ASN A CA 1
ATOM 884 C C . ASN A 1 110 ? -24.686 11.201 21.576 1.00 37.75 110 ASN A C 1
ATOM 886 O O . ASN A 1 110 ? -24.508 12.120 20.746 1.00 37.75 110 ASN A O 1
#

Foldseek 3Di:
DEEDEQQQADDDDDDCPVCCVPDDNPPSVVRHDYLVRDDPAYEYEEECAAPVGNRVVVVVVCVVVVRPYHYHYDNHDYRCRCVVDPVNVVVVVVVVVVVVVVVVVVPPDD

Sequence (110 aa):
MCVATDALLYAQGFRSYRQQSFCRKFVWHRECLWPEELPEPCLLVLAAEDDLVPSKLLRQLLQSINHPCEVMYHPTLGHGGFLLSHKWRRQVLSQIKVMVASGVEMSTNN

pLDDT: mean 72.37, std 18.25, range [37.75, 92.12]